Protein AF-A0A7J4S498-F1 (afdb_monomer_lite)

Secondary structure (DSSP, 8-state):
-------------------------HHHHHH-----EETTEE---EEEEEE-SS-TTSEEEEEEE--HHHHHHHHHHHHHHHHHHHTS-HHHHTT-

Structure (mmCIF, N/CA/C/O backbone):
data_AF-A0A7J4S498-F1
#
_entry.id   AF-A0A7J4S498-F1
#
loop_
_atom_site.group_PDB
_atom_site.id
_atom_site.type_symbol
_atom_site.label_atom_id
_atom_site.label_alt_id
_atom_site.label_comp_id
_atom_site.label_asym_id
_atom_site.label_entity_id
_atom_site.label_seq_id
_atom_site.pdbx_PDB_ins_code
_atom_site.Cartn_x
_atom_site.Cartn_y
_atom_site.Cartn_z
_atom_site.occupancy
_atom_site.B_iso_or_equiv
_atom_site.auth_seq_id
_atom_site.auth_comp_id
_atom_site.auth_asym_id
_atom_site.auth_atom_id
_atom_site.pdbx_PDB_model_num
ATOM 1 N N . ARG A 1 1 ? 0.702 -55.548 36.404 1.00 40.00 1 ARG A N 1
ATOM 2 C CA . ARG A 1 1 ? 1.702 -55.993 35.400 1.00 40.00 1 ARG A CA 1
ATOM 3 C C . ARG A 1 1 ? 1.043 -55.932 34.022 1.00 40.00 1 ARG A C 1
ATOM 5 O O . ARG A 1 1 ? -0.089 -56.379 33.920 1.00 40.00 1 ARG A O 1
ATOM 12 N N . LEU A 1 2 ? 1.736 -55.309 33.056 1.00 34.25 2 LEU A N 1
ATOM 13 C CA . LEU A 1 2 ? 1.478 -55.205 31.601 1.00 34.25 2 LEU A CA 1
ATOM 14 C C . LEU A 1 2 ? 0.964 -56.531 30.968 1.00 34.25 2 LEU A C 1
ATOM 16 O O . LEU A 1 2 ? 1.245 -57.586 31.524 1.00 34.25 2 LEU A O 1
ATOM 20 N N . VAL A 1 3 ? 0.259 -56.574 29.822 1.00 32.69 3 VAL A N 1
ATOM 21 C CA . VAL A 1 3 ? 0.755 -56.274 28.454 1.00 32.69 3 VAL A CA 1
ATOM 22 C C . VAL A 1 3 ? -0.418 -56.162 27.441 1.00 32.69 3 VAL A 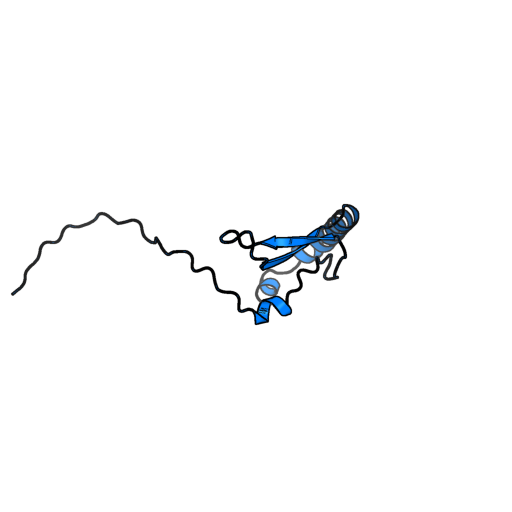C 1
ATOM 24 O O . VAL A 1 3 ? -1.218 -57.079 27.309 1.00 32.69 3 VAL A O 1
ATOM 27 N N . GLN A 1 4 ? -0.420 -55.038 26.712 1.00 38.25 4 GLN A N 1
ATOM 28 C CA . GLN A 1 4 ? -0.733 -54.766 25.291 1.00 38.25 4 GLN A CA 1
ATOM 29 C C . GLN A 1 4 ? -2.046 -55.173 24.591 1.00 38.25 4 GLN A C 1
ATOM 31 O O . GLN A 1 4 ? -2.346 -56.340 24.356 1.00 38.25 4 GLN A O 1
ATOM 36 N N . ARG A 1 5 ? -2.660 -54.147 23.981 1.00 33.69 5 ARG A N 1
ATOM 37 C CA . ARG A 1 5 ? -3.284 -54.233 22.654 1.00 33.69 5 ARG A CA 1
ATOM 38 C C . ARG A 1 5 ? -2.780 -53.069 21.789 1.00 33.69 5 ARG A C 1
ATOM 40 O O . ARG A 1 5 ? -3.054 -51.915 22.098 1.00 33.69 5 ARG A O 1
ATOM 47 N N . LEU A 1 6 ? -2.046 -53.382 20.724 1.00 43.78 6 LEU A N 1
ATOM 48 C CA . LEU A 1 6 ? -1.879 -52.506 19.559 1.00 43.78 6 LEU A CA 1
ATOM 49 C C . LEU A 1 6 ? -3.135 -52.629 18.685 1.00 43.78 6 LEU A C 1
ATOM 51 O O . LEU A 1 6 ? -3.619 -53.745 18.479 1.00 43.78 6 LEU A O 1
ATOM 55 N N . PRO A 1 7 ? -3.602 -51.525 18.092 1.00 40.75 7 PRO A N 1
ATOM 56 C CA . PRO A 1 7 ? -4.002 -51.585 16.698 1.00 40.75 7 PRO A CA 1
ATOM 57 C C . PRO A 1 7 ? -3.224 -50.558 15.879 1.00 40.75 7 PRO A C 1
ATOM 59 O O . PRO A 1 7 ? -3.123 -49.379 16.217 1.00 40.75 7 PRO A O 1
ATOM 62 N N . GLY A 1 8 ? -2.669 -51.049 14.777 1.00 35.81 8 GLY A N 1
ATOM 63 C CA . GLY A 1 8 ? -2.098 -50.217 13.742 1.00 35.81 8 GLY A CA 1
ATOM 64 C C . GLY A 1 8 ? -3.160 -49.347 13.071 1.00 35.81 8 GLY A C 1
ATOM 65 O O . GLY A 1 8 ? -4.230 -49.816 12.700 1.00 35.81 8 GLY A O 1
ATOM 66 N N . ARG A 1 9 ? -2.752 -48.094 12.865 1.00 47.22 9 ARG A N 1
ATOM 67 C CA . ARG A 1 9 ? -2.986 -47.266 11.678 1.00 47.22 9 ARG A CA 1
ATOM 68 C C . ARG A 1 9 ? -4.438 -46.906 11.343 1.00 47.22 9 ARG A C 1
ATOM 70 O O . ARG A 1 9 ? -5.045 -47.464 10.440 1.00 47.22 9 ARG A O 1
ATOM 77 N N . LEU A 1 10 ? -4.873 -45.801 11.938 1.00 38.38 10 LEU A N 1
ATOM 78 C CA . LEU A 1 10 ? -5.556 -44.717 11.231 1.00 38.38 10 LEU A CA 1
ATOM 79 C C . LEU A 1 10 ? -5.020 -43.404 11.808 1.00 38.38 10 LEU A C 1
ATOM 81 O O . LEU A 1 10 ? -5.039 -43.205 13.020 1.00 38.38 10 LEU A O 1
ATOM 85 N N . ALA A 1 11 ? -4.445 -42.564 10.950 1.00 46.75 11 ALA A N 1
ATOM 86 C CA . ALA A 1 11 ? -3.953 -41.248 11.333 1.00 46.75 11 ALA A CA 1
ATOM 87 C C . ALA A 1 11 ? -5.136 -40.361 11.757 1.00 46.75 11 ALA A C 1
ATOM 89 O O . ALA A 1 11 ? -6.087 -40.257 10.980 1.00 46.75 11 ALA A O 1
ATOM 90 N N . PRO A 1 12 ? -5.106 -39.695 12.923 1.00 38.78 12 PRO A N 1
ATOM 91 C CA . PRO A 1 12 ? -5.946 -38.534 13.137 1.00 38.78 12 PRO A CA 1
ATOM 92 C C . PRO A 1 12 ? -5.262 -37.307 12.528 1.00 38.78 12 PRO A C 1
ATOM 94 O O . PRO A 1 12 ? -4.062 -37.093 12.710 1.00 38.78 12 PRO A O 1
ATOM 97 N N . ALA A 1 13 ? -6.055 -36.552 11.769 1.00 43.59 13 ALA A N 1
ATOM 98 C CA . ALA A 1 13 ? -5.753 -35.244 11.211 1.00 43.59 13 ALA A CA 1
ATOM 99 C C . ALA A 1 13 ? -4.898 -34.413 12.179 1.00 43.59 13 ALA A C 1
ATOM 101 O O . ALA A 1 13 ? -5.315 -34.088 13.290 1.00 43.59 13 ALA A O 1
ATOM 102 N N . GLY A 1 14 ? -3.664 -34.141 11.763 1.00 35.31 14 GLY A N 1
ATOM 103 C CA . GLY A 1 14 ? -2.735 -33.334 12.527 1.00 35.31 14 GLY A CA 1
ATOM 104 C C . GLY A 1 14 ? -3.109 -31.861 12.440 1.00 35.31 14 GLY A C 1
ATOM 105 O O . GLY A 1 14 ? -3.227 -31.318 11.346 1.00 35.31 14 GLY A O 1
ATOM 106 N N . SER A 1 15 ? -3.163 -31.243 13.619 1.00 41.62 15 SER A N 1
ATOM 107 C CA . SER A 1 15 ? -2.984 -29.813 13.873 1.00 41.62 15 SER A CA 1
ATOM 108 C C . SER A 1 15 ? -4.218 -28.904 13.804 1.00 41.62 15 SER A C 1
ATOM 110 O O . SER A 1 15 ? -4.216 -27.906 13.092 1.00 41.62 15 SER A O 1
ATOM 112 N N . ASP A 1 16 ? -5.187 -29.144 14.694 1.00 43.25 16 ASP A N 1
ATOM 113 C CA . ASP A 1 16 ? -5.925 -28.052 15.360 1.00 43.25 16 ASP A CA 1
ATOM 114 C C . ASP A 1 16 ? -4.968 -27.302 16.313 1.00 43.25 16 ASP A C 1
ATOM 116 O O . ASP A 1 16 ? -5.064 -27.375 17.540 1.00 43.25 16 ASP A O 1
ATOM 120 N N . ALA A 1 17 ? -3.974 -26.612 15.757 1.00 38.53 17 ALA A N 1
ATOM 121 C CA . ALA A 1 17 ? -3.308 -25.558 16.503 1.00 38.53 17 ALA A CA 1
ATOM 122 C C . ALA A 1 17 ? -4.186 -24.313 16.332 1.00 38.53 17 ALA A C 1
ATOM 124 O O . ALA A 1 17 ? -4.327 -23.866 15.192 1.00 38.53 17 ALA A O 1
ATOM 125 N N . PRO A 1 18 ? -4.796 -23.740 17.391 1.00 44.38 18 PRO A N 1
ATOM 126 C CA . PRO A 1 18 ? -5.310 -22.387 17.271 1.00 44.38 18 PRO A CA 1
ATOM 127 C C . PRO A 1 18 ? -4.123 -21.526 16.852 1.00 44.38 18 PRO A C 1
ATOM 129 O O . PRO A 1 18 ? -3.116 -21.466 17.563 1.00 44.38 18 PRO A O 1
ATOM 132 N N . GLU A 1 19 ? -4.221 -20.957 15.655 1.00 45.62 19 GLU A N 1
ATOM 133 C CA . GLU A 1 19 ? -3.261 -20.018 15.101 1.00 45.62 19 GLU A CA 1
ATOM 134 C C . GLU A 1 19 ? -2.978 -18.978 16.183 1.00 45.62 19 GLU A C 1
ATOM 136 O O . GLU A 1 19 ? -3.852 -18.206 16.585 1.00 45.62 19 GLU A O 1
ATOM 141 N N . GLN A 1 20 ? -1.783 -19.053 16.770 1.00 46.62 20 GLN A N 1
ATOM 142 C CA . GLN A 1 20 ? -1.366 -18.114 17.792 1.00 46.62 20 GLN A CA 1
ATOM 143 C C . GLN A 1 20 ? -1.256 -16.760 17.102 1.00 46.62 20 GLN A C 1
ATOM 145 O O . GLN A 1 20 ? -0.251 -16.468 16.458 1.00 46.62 20 GLN A O 1
ATOM 150 N N . VAL A 1 21 ? -2.303 -15.940 17.219 1.00 52.47 21 VAL A N 1
ATOM 151 C CA . VAL A 1 21 ? -2.230 -14.518 16.900 1.00 52.47 21 VAL A CA 1
ATOM 152 C C . VAL A 1 21 ? -1.111 -13.971 17.769 1.00 52.47 21 VAL A C 1
ATOM 154 O O . VAL A 1 21 ? -1.258 -13.858 18.989 1.00 52.47 21 VAL A O 1
ATOM 157 N N . GLN A 1 22 ? 0.039 -13.708 17.151 1.00 51.03 22 GLN A N 1
ATOM 158 C CA . GLN A 1 22 ? 1.146 -13.061 17.829 1.00 51.03 22 GLN A CA 1
ATOM 159 C C . GLN A 1 22 ? 0.594 -11.749 18.381 1.00 51.03 22 GLN A C 1
ATOM 161 O O . GLN A 1 22 ? 0.132 -10.889 17.628 1.00 51.03 22 GLN A O 1
ATOM 166 N N . ARG A 1 23 ? 0.563 -11.622 19.713 1.00 52.81 23 ARG A N 1
ATOM 167 C CA . ARG A 1 23 ? 0.301 -10.332 20.344 1.00 52.81 23 ARG A CA 1
ATOM 168 C C . ARG A 1 23 ? 1.444 -9.428 19.917 1.00 52.81 23 ARG A C 1
ATOM 170 O O . ARG A 1 23 ? 2.559 -9.602 20.388 1.00 52.81 23 ARG A O 1
ATOM 177 N N . LEU A 1 24 ? 1.156 -8.508 19.006 1.00 57.75 24 LEU A N 1
ATOM 178 C CA . LEU A 1 24 ? 2.059 -7.408 18.718 1.00 57.75 24 LEU A CA 1
ATOM 179 C C . LEU A 1 24 ? 2.173 -6.577 19.997 1.00 57.75 24 LEU A C 1
ATOM 181 O O . LEU A 1 24 ? 1.151 -6.189 20.577 1.00 57.75 24 LEU A O 1
ATOM 185 N N . ASP A 1 25 ? 3.399 -6.354 20.463 1.00 51.78 25 ASP A N 1
ATOM 186 C CA . ASP A 1 25 ? 3.628 -5.526 21.635 1.00 51.78 25 ASP A CA 1
ATOM 187 C C . ASP A 1 25 ? 3.148 -4.094 21.342 1.00 51.78 25 ASP A C 1
ATOM 189 O O . ASP A 1 25 ? 3.400 -3.549 20.266 1.00 51.78 25 ASP A O 1
ATOM 193 N N . PRO A 1 26 ? 2.457 -3.428 22.282 1.00 51.25 26 PRO A N 1
ATOM 194 C CA . PRO A 1 26 ? 1.900 -2.094 22.053 1.00 51.25 26 PRO A CA 1
ATOM 195 C C . PRO A 1 26 ? 2.966 -1.021 21.767 1.00 51.25 26 PRO A C 1
ATOM 197 O O . PRO A 1 26 ? 2.638 0.042 21.243 1.00 51.25 26 PRO A O 1
ATOM 200 N N . VAL A 1 27 ? 4.237 -1.298 22.076 1.00 45.41 27 VAL A N 1
ATOM 201 C CA . VAL A 1 27 ? 5.377 -0.421 21.772 1.00 45.41 27 VAL A CA 1
ATOM 202 C C . VAL A 1 27 ? 5.734 -0.450 20.273 1.00 45.41 27 VAL A C 1
ATOM 204 O O . VAL A 1 27 ? 6.168 0.573 19.745 1.00 45.41 27 VAL A O 1
ATOM 207 N N . ASP A 1 28 ? 5.442 -1.541 19.553 1.00 48.12 28 ASP A N 1
ATOM 208 C CA . ASP A 1 28 ? 5.661 -1.648 18.097 1.00 48.12 28 ASP A CA 1
ATOM 209 C C . ASP A 1 28 ? 4.645 -0.842 17.271 1.00 48.12 28 ASP A C 1
ATOM 211 O O . ASP A 1 28 ? 4.939 -0.396 16.159 1.00 48.12 28 ASP A O 1
ATOM 215 N N . LEU A 1 29 ? 3.448 -0.596 17.812 1.00 46.56 29 LEU A N 1
ATOM 216 C CA . LEU A 1 29 ? 2.395 0.150 17.112 1.00 46.56 29 LEU A CA 1
ATOM 217 C C . LEU A 1 29 ? 2.694 1.653 17.017 1.00 46.56 29 LEU A C 1
ATOM 219 O O . LEU A 1 29 ? 2.267 2.305 16.069 1.00 46.56 29 LEU A O 1
ATOM 223 N N . ALA A 1 30 ? 3.459 2.210 17.961 1.00 42.66 30 ALA A N 1
ATOM 224 C CA . ALA A 1 30 ? 3.830 3.627 17.951 1.00 42.66 30 ALA A CA 1
ATOM 225 C C . ALA A 1 30 ? 4.917 3.961 16.906 1.00 42.66 30 ALA A C 1
ATOM 227 O O . ALA A 1 30 ? 4.977 5.092 16.422 1.00 42.66 30 ALA A O 1
ATOM 228 N N . LEU A 1 31 ? 5.750 2.979 16.538 1.00 47.66 31 LEU A N 1
ATOM 229 C CA . LEU A 1 31 ? 6.786 3.090 15.499 1.00 47.66 31 LEU A CA 1
ATOM 230 C C . LEU A 1 31 ? 6.245 2.856 14.082 1.00 47.66 31 LEU A C 1
ATOM 232 O O . LEU A 1 31 ? 6.843 3.315 13.111 1.00 47.66 31 LEU A O 1
ATOM 236 N N . ARG A 1 32 ? 5.090 2.200 13.953 1.00 48.00 32 ARG A N 1
ATOM 237 C CA . ARG A 1 32 ? 4.375 2.015 12.690 1.00 48.00 32 ARG A CA 1
ATOM 238 C C . ARG A 1 32 ? 3.144 2.903 12.657 1.00 48.00 32 ARG A C 1
ATOM 240 O O . ARG A 1 32 ? 2.023 2.422 12.786 1.00 48.00 32 ARG A O 1
ATOM 247 N N . ARG A 1 33 ? 3.326 4.202 12.408 1.00 52.31 33 ARG A N 1
ATOM 248 C CA . ARG A 1 33 ? 2.216 4.920 11.772 1.00 52.31 33 ARG A CA 1
ATOM 249 C C . ARG A 1 33 ? 2.017 4.268 10.405 1.00 52.31 33 ARG A C 1
ATOM 251 O O . ARG A 1 33 ? 2.982 4.249 9.639 1.00 52.31 33 ARG A O 1
ATOM 258 N N . PRO A 1 34 ? 0.825 3.761 10.064 1.00 52.94 34 PRO A N 1
ATOM 259 C CA . PRO A 1 34 ? 0.496 3.452 8.685 1.00 52.94 34 PRO A CA 1
ATOM 260 C C . PRO A 1 34 ? 0.260 4.792 7.986 1.00 52.94 34 PRO A C 1
ATOM 262 O O . PRO A 1 34 ? -0.854 5.140 7.616 1.00 52.94 34 PRO A O 1
ATOM 265 N N . ALA A 1 35 ? 1.313 5.603 7.887 1.00 58.50 35 ALA A N 1
ATOM 266 C CA . ALA A 1 35 ? 1.349 6.568 6.819 1.00 58.50 35 ALA A CA 1
ATOM 267 C C . ALA A 1 35 ? 1.394 5.708 5.566 1.00 58.50 35 ALA A C 1
ATOM 269 O O . ALA A 1 35 ? 2.299 4.884 5.412 1.00 58.50 35 ALA A O 1
ATOM 270 N N . GLU A 1 36 ? 0.371 5.828 4.735 1.00 66.38 36 GLU A N 1
ATOM 271 C CA . GLU A 1 36 ? 0.445 5.289 3.394 1.00 66.38 36 GLU A CA 1
ATOM 272 C C . GLU A 1 36 ? 1.729 5.830 2.751 1.00 66.38 36 GLU A C 1
ATOM 274 O O . GLU A 1 36 ? 2.108 6.981 2.987 1.00 66.38 36 GLU A O 1
ATOM 279 N N . GLN A 1 37 ? 2.475 4.981 2.048 1.00 78.81 37 GLN A N 1
ATOM 280 C CA . GLN A 1 37 ? 3.775 5.352 1.494 1.00 78.81 37 GLN A CA 1
ATOM 281 C C . GLN A 1 37 ? 3.810 5.081 0.003 1.00 78.81 37 GLN A C 1
ATOM 283 O O . GLN A 1 37 ? 3.583 3.956 -0.440 1.00 78.81 37 GLN A O 1
ATOM 288 N N . VAL A 1 38 ? 4.188 6.099 -0.761 1.00 80.50 38 VAL A N 1
ATOM 289 C CA . VAL A 1 38 ? 4.365 6.004 -2.208 1.00 80.50 38 VAL A CA 1
ATOM 290 C C . VAL A 1 38 ? 5.830 6.263 -2.530 1.00 80.50 38 VAL A C 1
ATOM 292 O O . VAL A 1 38 ? 6.357 7.356 -2.345 1.00 80.50 38 VAL A O 1
ATOM 295 N N . GLY A 1 39 ? 6.539 5.223 -2.977 1.00 77.19 39 GLY A N 1
ATOM 296 C CA . GLY A 1 39 ? 7.986 5.290 -3.220 1.00 77.19 39 GLY A CA 1
ATOM 297 C C . GLY A 1 39 ? 8.820 5.606 -1.970 1.00 77.19 39 GLY A C 1
ATOM 298 O O . GLY A 1 39 ? 9.860 6.241 -2.096 1.00 77.19 39 GLY A O 1
ATOM 299 N N . GLY A 1 40 ? 8.356 5.196 -0.784 1.00 81.81 40 GLY A N 1
ATOM 300 C CA . GLY A 1 40 ? 9.040 5.416 0.499 1.00 81.81 40 GLY A CA 1
ATOM 301 C C . GLY A 1 40 ? 8.699 6.732 1.204 1.00 81.81 40 GLY A C 1
ATOM 302 O O . GLY A 1 40 ? 9.152 6.947 2.323 1.00 81.81 40 GLY A O 1
ATOM 303 N N . GLU A 1 41 ? 7.876 7.584 0.591 1.00 79.81 41 GLU A N 1
ATOM 304 C CA . GLU A 1 41 ? 7.462 8.861 1.174 1.00 79.81 41 GLU A CA 1
ATOM 305 C C . GLU A 1 41 ? 6.042 8.776 1.747 1.00 79.81 41 GLU A C 1
ATOM 307 O O . GLU A 1 41 ? 5.165 8.231 1.069 1.00 79.81 41 GLU A O 1
ATOM 312 N N . PRO A 1 42 ? 5.782 9.321 2.953 1.00 78.69 42 PRO A N 1
ATOM 313 C CA . PRO A 1 42 ? 4.434 9.447 3.498 1.00 78.69 42 PRO A CA 1
ATOM 314 C C . PRO A 1 42 ? 3.521 10.221 2.543 1.00 78.69 42 PRO A C 1
ATOM 316 O O . PRO A 1 42 ? 3.849 11.335 2.135 1.00 78.69 42 PRO A O 1
ATOM 319 N N . CYS A 1 43 ? 2.350 9.673 2.245 1.00 75.50 43 CYS A N 1
ATOM 320 C CA . CYS A 1 43 ? 1.290 10.369 1.526 1.00 75.50 43 CYS A CA 1
ATOM 321 C C . CYS A 1 43 ? 0.115 10.676 2.463 1.00 75.50 43 CYS A C 1
ATOM 323 O O . CYS A 1 43 ? -0.133 9.990 3.459 1.00 75.50 43 CYS A O 1
ATOM 325 N N . GLY A 1 44 ? -0.532 11.811 2.198 1.00 72.06 44 GLY A N 1
ATOM 326 C CA . GLY A 1 44 ? -1.708 12.256 2.938 1.00 72.06 44 GLY A CA 1
ATOM 327 C C . GLY A 1 44 ? -2.977 11.579 2.430 1.00 72.06 44 GLY A C 1
ATOM 328 O O . GLY A 1 44 ? -2.991 10.994 1.355 1.00 72.06 44 GLY A O 1
ATOM 329 N N . GLY A 1 45 ? -4.056 11.700 3.197 1.00 78.62 45 GLY A N 1
ATOM 330 C CA . GLY A 1 45 ? -5.368 11.184 2.823 1.00 78.62 45 GLY A CA 1
ATOM 331 C C . GLY A 1 45 ? -6.348 11.288 3.984 1.00 78.62 45 GLY A C 1
ATOM 332 O O . GLY A 1 45 ? -6.071 11.950 4.992 1.00 78.62 45 GLY A O 1
ATOM 333 N N . ILE A 1 46 ? -7.505 10.644 3.847 1.00 83.12 46 ILE A N 1
ATOM 334 C CA . ILE A 1 46 ? -8.552 10.680 4.875 1.00 83.12 46 ILE A CA 1
ATOM 335 C C . ILE A 1 46 ? -8.342 9.503 5.837 1.00 83.12 46 ILE A C 1
ATOM 337 O O . ILE A 1 46 ? -8.417 8.355 5.404 1.00 83.12 46 ILE A O 1
ATOM 341 N N . PRO A 1 47 ? -8.090 9.738 7.138 1.00 85.69 47 PRO A N 1
ATOM 342 C CA . PRO A 1 47 ? -7.926 8.648 8.088 1.00 85.69 47 PRO A CA 1
ATOM 343 C C . PRO A 1 47 ? -9.265 7.951 8.364 1.00 85.69 47 PRO A C 1
ATOM 345 O O . PRO A 1 47 ? -10.270 8.585 8.696 1.00 85.69 47 PRO A O 1
ATOM 348 N N . ARG A 1 48 ? -9.256 6.621 8.304 1.00 88.88 48 ARG A N 1
ATOM 349 C CA . ARG A 1 48 ? -10.363 5.722 8.620 1.00 88.88 48 ARG A CA 1
ATOM 350 C C . ARG A 1 48 ? -9.987 4.845 9.808 1.00 88.88 48 ARG A C 1
ATOM 352 O O . ARG A 1 48 ? -8.950 4.188 9.816 1.00 88.88 48 ARG A O 1
ATOM 359 N N . ALA A 1 49 ? -10.834 4.823 10.833 1.00 90.12 49 ALA A N 1
ATOM 360 C CA . ALA A 1 49 ? -10.586 4.016 12.023 1.00 90.12 49 ALA A CA 1
ATOM 361 C C . ALA A 1 49 ? -10.732 2.510 11.735 1.00 90.12 49 ALA A C 1
ATOM 363 O O . ALA A 1 49 ? -11.693 2.083 11.095 1.00 90.12 49 ALA A O 1
ATOM 364 N N . SER A 1 50 ? -9.814 1.715 12.287 1.00 90.56 50 SER A N 1
ATOM 365 C CA . SER A 1 50 ? -9.870 0.249 12.285 1.00 90.56 50 SER A CA 1
ATOM 366 C C . SER A 1 50 ? -10.294 -0.256 13.663 1.00 90.56 50 SER A C 1
ATOM 368 O O . SER A 1 50 ? -9.790 0.222 14.685 1.00 90.56 50 SER A O 1
ATOM 370 N N . PHE A 1 51 ? -11.203 -1.231 13.696 1.00 91.00 51 PHE A N 1
ATOM 371 C CA . PHE A 1 51 ? -11.794 -1.776 14.923 1.00 91.00 51 PHE A CA 1
ATOM 372 C C . PHE A 1 51 ? -11.491 -3.266 15.083 1.00 91.00 51 PHE A C 1
ATOM 374 O O . PHE A 1 51 ? -11.325 -3.983 14.096 1.00 91.00 51 PHE A O 1
ATOM 381 N N . ASP A 1 52 ? -11.426 -3.718 16.334 1.00 87.94 52 ASP A N 1
ATOM 382 C CA . ASP A 1 52 ? -11.258 -5.125 16.688 1.00 87.94 52 ASP A CA 1
ATOM 383 C C . ASP A 1 52 ? -12.472 -5.931 16.173 1.00 87.94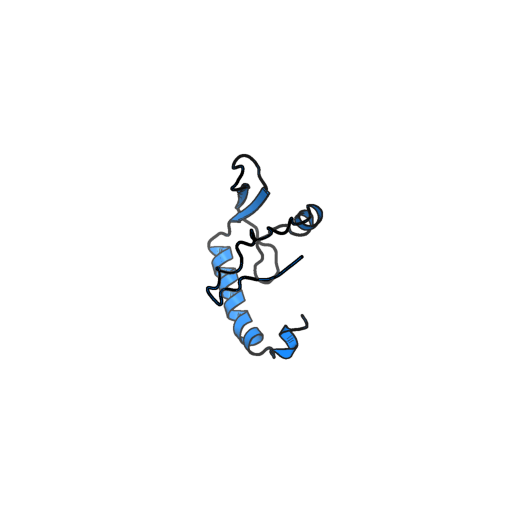 52 ASP A C 1
ATOM 385 O O . ASP A 1 52 ? -13.617 -5.584 16.480 1.00 87.94 52 ASP A O 1
ATOM 389 N N . PRO A 1 53 ? -12.287 -7.002 15.381 1.00 93.00 53 PRO A N 1
ATOM 390 C CA . PRO A 1 53 ? -13.411 -7.814 14.923 1.00 93.00 53 PRO A CA 1
ATOM 391 C C . PRO A 1 53 ? -14.123 -8.553 16.070 1.00 93.00 53 PRO A C 1
ATOM 393 O O . PRO A 1 53 ? -15.310 -8.861 15.933 1.00 93.00 53 PRO A O 1
ATOM 396 N N . ALA A 1 54 ? -13.432 -8.820 17.187 1.00 93.25 54 ALA A N 1
ATOM 397 C CA . ALA A 1 54 ? -14.012 -9.433 18.381 1.00 93.25 54 ALA A CA 1
ATOM 398 C C . ALA A 1 54 ? -14.779 -8.418 19.250 1.00 93.25 54 ALA A C 1
ATOM 400 O O . ALA A 1 54 ? -15.711 -8.801 19.957 1.00 93.25 54 ALA A O 1
ATOM 401 N N . ASP A 1 55 ? -14.432 -7.131 19.158 1.00 90.81 55 ASP A N 1
ATOM 402 C CA . ASP A 1 55 ? -15.125 -6.023 19.817 1.00 90.81 55 ASP A CA 1
ATOM 403 C C . ASP A 1 55 ? -15.156 -4.788 18.905 1.00 90.81 55 ASP A C 1
ATOM 405 O O . ASP A 1 55 ? -14.251 -3.954 18.900 1.00 90.81 55 ASP A O 1
ATOM 409 N N . ARG A 1 56 ? -16.259 -4.628 18.165 1.00 91.25 56 ARG A N 1
ATOM 410 C CA . ARG A 1 56 ? -16.428 -3.530 17.197 1.00 91.25 56 ARG A CA 1
ATOM 411 C C . ARG A 1 56 ? -16.455 -2.135 17.826 1.00 91.25 56 ARG A C 1
ATOM 413 O O . ARG A 1 56 ? -16.461 -1.150 17.095 1.00 91.25 56 ARG A O 1
ATOM 420 N N . THR A 1 57 ? -16.501 -2.031 19.153 1.00 93.69 57 THR A N 1
ATOM 421 C CA . THR A 1 57 ? -16.403 -0.748 19.860 1.00 93.69 57 THR A CA 1
ATOM 422 C C . THR A 1 57 ? -14.956 -0.369 20.168 1.00 93.69 57 THR A C 1
ATOM 424 O O . THR A 1 57 ? -14.640 0.807 20.359 1.00 93.69 57 THR A O 1
ATOM 427 N N . ARG A 1 58 ? -14.047 -1.348 20.153 1.00 89.19 58 ARG A N 1
ATOM 428 C CA . ARG A 1 58 ? -12.632 -1.162 20.442 1.00 89.19 58 ARG A CA 1
ATOM 429 C C . ARG A 1 58 ? -11.866 -0.776 19.178 1.00 89.19 58 ARG A C 1
ATOM 431 O O . ARG A 1 58 ? -11.635 -1.594 18.289 1.00 89.19 58 ARG A O 1
ATOM 438 N N . ARG A 1 59 ? -11.417 0.479 19.115 1.00 89.94 59 ARG A N 1
ATOM 439 C CA . ARG A 1 59 ? -10.504 0.963 18.067 1.00 89.94 59 ARG A CA 1
ATOM 440 C C . ARG A 1 59 ? -9.105 0.369 18.269 1.00 89.94 59 ARG A C 1
ATOM 442 O O . ARG A 1 59 ? 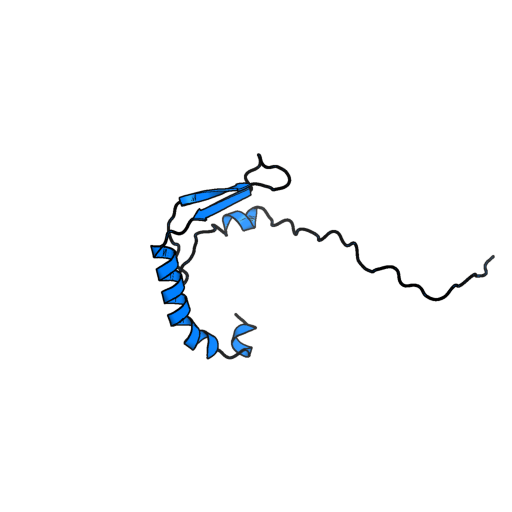-8.547 0.474 19.359 1.00 89.94 59 ARG A O 1
ATOM 449 N N . ILE A 1 60 ? -8.540 -0.214 17.213 1.00 90.31 60 ILE A N 1
ATOM 450 C CA . ILE A 1 60 ? -7.199 -0.832 17.203 1.00 90.31 60 ILE A CA 1
ATOM 451 C C . ILE A 1 60 ? -6.188 -0.061 16.350 1.00 90.31 60 ILE A C 1
ATOM 453 O O . ILE A 1 60 ? -4.992 -0.311 16.449 1.00 90.31 60 ILE A O 1
ATOM 457 N N . GLY A 1 61 ? -6.651 0.886 15.529 1.00 86.50 61 GLY A N 1
ATOM 458 C CA . GLY A 1 61 ? -5.769 1.711 14.714 1.00 86.50 61 GLY A CA 1
ATOM 459 C C . GLY A 1 61 ? -6.513 2.655 13.779 1.00 86.50 61 GLY A C 1
ATOM 460 O O . GLY A 1 61 ? -7.704 2.943 13.953 1.00 86.50 61 GLY A O 1
ATOM 461 N N . GLU A 1 62 ? -5.784 3.139 12.785 1.00 86.44 62 GLU A N 1
ATOM 462 C CA . GLU A 1 62 ? -6.290 3.897 11.647 1.00 86.44 62 GLU A CA 1
ATOM 463 C C . GLU A 1 62 ? -5.552 3.472 10.384 1.00 86.44 62 GLU A C 1
ATOM 465 O O . GLU A 1 62 ? -4.403 3.049 10.457 1.00 86.44 62 GLU A O 1
ATOM 470 N N . VAL A 1 63 ? -6.226 3.563 9.250 1.00 86.12 63 VAL A N 1
ATOM 471 C CA . VAL A 1 63 ? -5.635 3.487 7.914 1.00 86.12 63 VAL A CA 1
ATOM 472 C C . VAL A 1 63 ? -5.918 4.804 7.212 1.00 86.12 63 VAL A C 1
ATOM 47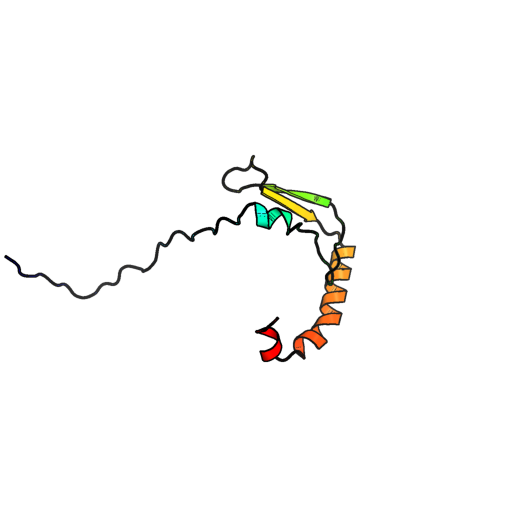4 O O . VAL A 1 63 ? -6.894 5.473 7.545 1.00 86.12 63 VAL A O 1
ATOM 477 N N . VAL A 1 64 ? -5.068 5.206 6.280 1.00 84.94 64 VAL A N 1
ATOM 478 C CA . VAL A 1 64 ? -5.331 6.367 5.429 1.00 84.94 64 VAL A CA 1
ATOM 479 C C . VAL A 1 64 ? -5.967 5.859 4.141 1.00 84.94 64 VAL A C 1
ATOM 481 O O . VAL A 1 64 ? -5.552 4.831 3.618 1.00 84.94 64 VAL A O 1
ATOM 484 N N . ASP A 1 65 ? -7.018 6.532 3.688 1.00 85.31 65 ASP A N 1
ATOM 485 C CA . ASP A 1 65 ? -7.595 6.296 2.372 1.00 85.31 65 ASP A CA 1
ATOM 486 C C . ASP A 1 65 ? -6.850 7.157 1.344 1.00 85.31 65 ASP A C 1
ATOM 488 O O . ASP A 1 65 ? -6.963 8.390 1.383 1.00 85.31 65 ASP A O 1
ATOM 492 N N . ALA A 1 66 ? -6.114 6.512 0.435 1.00 83.50 66 ALA A N 1
ATOM 493 C CA . ALA A 1 66 ? -5.575 7.140 -0.766 1.00 83.50 66 ALA A CA 1
ATOM 494 C C . ALA A 1 66 ? -6.688 7.629 -1.701 1.00 83.50 66 ALA A C 1
ATOM 496 O O . ALA A 1 66 ? -7.716 6.968 -1.880 1.00 83.50 66 ALA A O 1
ATOM 497 N N . ASP A 1 67 ? -6.450 8.781 -2.328 1.00 85.44 67 ASP A N 1
ATOM 498 C CA . ASP A 1 67 ? -7.244 9.244 -3.462 1.00 85.44 67 ASP A CA 1
ATOM 499 C C . ASP A 1 67 ? -6.697 8.699 -4.794 1.00 85.44 67 ASP A C 1
ATOM 501 O O . ASP A 1 67 ? -5.642 8.058 -4.852 1.00 85.44 67 ASP A O 1
ATOM 505 N N . ASP A 1 68 ? -7.427 8.958 -5.879 1.00 89.31 68 ASP A N 1
ATOM 506 C CA . ASP A 1 68 ? -7.055 8.482 -7.214 1.00 89.31 68 ASP A CA 1
ATOM 507 C C . ASP A 1 68 ? -5.681 9.013 -7.665 1.00 89.31 68 ASP A C 1
ATOM 509 O O . ASP A 1 68 ? -4.942 8.299 -8.340 1.00 89.31 68 ASP A O 1
ATOM 513 N N . ASN A 1 69 ? -5.284 10.222 -7.244 1.00 87.50 69 ASN A N 1
ATOM 514 C CA . ASN A 1 69 ? -3.977 10.781 -7.606 1.00 87.50 69 ASN A CA 1
ATOM 515 C C . ASN A 1 69 ? -2.843 10.011 -6.918 1.00 87.50 69 ASN A C 1
ATOM 517 O O . ASN A 1 69 ? -1.831 9.701 -7.548 1.00 87.50 69 ASN A O 1
ATOM 521 N N . VAL A 1 70 ? -3.016 9.679 -5.633 1.00 87.81 70 VAL A N 1
ATOM 522 C CA . VAL A 1 70 ? -2.061 8.861 -4.872 1.00 87.81 70 VAL A CA 1
ATOM 523 C C . VAL A 1 70 ? -1.944 7.469 -5.494 1.00 87.81 70 VAL A C 1
ATOM 525 O O . VAL A 1 70 ? -0.834 6.948 -5.626 1.00 87.81 70 VAL A O 1
ATOM 528 N N . LEU A 1 71 ? -3.060 6.887 -5.941 1.00 89.25 71 LEU A N 1
ATOM 529 C CA . LEU A 1 71 ? -3.064 5.600 -6.633 1.00 89.25 71 LEU A CA 1
ATOM 530 C C . LEU A 1 71 ? -2.297 5.656 -7.963 1.00 89.25 71 LEU A C 1
ATOM 532 O O . LEU A 1 71 ? -1.452 4.796 -8.225 1.00 89.25 71 LEU A O 1
ATOM 536 N N . GLU A 1 72 ? -2.560 6.660 -8.798 1.00 92.69 72 GLU A N 1
ATOM 537 C CA . GLU A 1 72 ? -1.858 6.848 -10.071 1.00 92.69 72 GLU A CA 1
ATOM 538 C C . GLU A 1 72 ? -0.353 7.049 -9.867 1.00 92.69 72 GLU A C 1
ATOM 540 O O . GLU A 1 72 ? 0.467 6.441 -10.565 1.00 92.69 72 GLU A O 1
ATOM 545 N N . GLU A 1 73 ? 0.029 7.852 -8.873 1.00 90.06 73 GLU A N 1
ATOM 546 C CA . GLU A 1 73 ? 1.425 8.064 -8.518 1.00 90.06 73 GLU A CA 1
ATOM 547 C C . GLU A 1 73 ? 2.090 6.765 -8.044 1.00 90.06 73 GLU A C 1
ATOM 549 O O . GLU A 1 73 ? 3.195 6.438 -8.490 1.00 90.06 73 GLU A O 1
ATOM 554 N N . ALA A 1 74 ? 1.414 5.996 -7.187 1.00 90.19 74 ALA A N 1
ATOM 555 C CA . ALA A 1 74 ? 1.901 4.711 -6.699 1.00 90.19 74 ALA A CA 1
ATOM 556 C C . ALA A 1 74 ? 2.170 3.738 -7.850 1.00 90.19 74 ALA A C 1
ATOM 558 O O . ALA A 1 74 ? 3.254 3.152 -7.928 1.00 90.19 74 ALA A O 1
ATOM 559 N N . LEU A 1 75 ? 1.217 3.614 -8.778 1.00 94.38 75 LEU A N 1
ATOM 560 C CA . LEU A 1 75 ? 1.345 2.754 -9.952 1.00 94.38 75 LEU A CA 1
ATOM 561 C C . LEU A 1 75 ? 2.474 3.218 -10.873 1.00 94.38 75 LEU A C 1
ATOM 563 O O . LEU A 1 75 ? 3.268 2.396 -11.329 1.00 94.38 75 LEU A O 1
ATOM 567 N N . SER A 1 76 ? 2.591 4.526 -11.103 1.00 93.38 76 SER A N 1
ATOM 568 C CA . SER A 1 76 ? 3.657 5.108 -11.921 1.00 93.38 76 SER A CA 1
ATOM 569 C C . SER A 1 76 ? 5.044 4.829 -11.331 1.00 93.38 76 SER A C 1
ATOM 571 O O . SER A 1 76 ? 5.935 4.327 -12.024 1.00 93.38 76 SER A O 1
ATOM 573 N N . ARG A 1 77 ? 5.226 5.061 -10.023 1.00 92.31 77 ARG A N 1
ATOM 574 C CA . ARG A 1 77 ? 6.494 4.786 -9.331 1.00 92.31 77 ARG A CA 1
ATOM 575 C C . ARG A 1 77 ? 6.820 3.292 -9.309 1.00 92.31 77 ARG A C 1
ATOM 577 O O . ARG A 1 77 ? 7.974 2.926 -9.528 1.00 92.31 77 ARG A O 1
ATOM 584 N N . ALA A 1 78 ? 5.825 2.434 -9.086 1.00 92.56 78 ALA A N 1
ATOM 585 C CA . ALA A 1 78 ? 6.007 0.985 -9.116 1.00 92.56 78 ALA A CA 1
ATOM 586 C C . ALA A 1 78 ? 6.441 0.502 -10.507 1.00 92.56 78 ALA A C 1
ATOM 588 O O . ALA A 1 78 ? 7.435 -0.215 -10.625 1.00 92.56 78 ALA A O 1
ATOM 589 N N . ALA A 1 79 ? 5.760 0.955 -11.564 1.00 95.56 79 ALA A N 1
ATOM 590 C CA . ALA A 1 79 ? 6.108 0.622 -12.942 1.00 95.56 79 ALA A CA 1
ATOM 591 C C . ALA A 1 79 ? 7.522 1.101 -13.313 1.00 95.56 79 ALA A C 1
ATOM 593 O O . ALA A 1 79 ? 8.271 0.369 -13.958 1.00 95.56 79 ALA A O 1
ATOM 594 N N . ALA A 1 80 ? 7.918 2.297 -12.867 1.00 94.00 80 ALA A N 1
ATOM 595 C CA . ALA A 1 80 ? 9.263 2.824 -13.089 1.00 94.00 80 ALA A CA 1
ATOM 596 C C . ALA A 1 80 ? 10.351 2.060 -12.305 1.00 94.00 80 ALA A C 1
ATOM 598 O O . ALA A 1 80 ? 11.477 1.923 -12.785 1.00 94.00 80 ALA A O 1
ATOM 599 N N . GLY A 1 81 ? 10.032 1.566 -11.105 1.00 92.25 81 GLY A N 1
ATOM 600 C CA . GLY A 1 81 ? 10.957 0.814 -10.253 1.00 92.25 81 GLY A CA 1
ATOM 601 C C . GLY A 1 81 ? 11.132 -0.654 -10.651 1.00 92.25 81 GLY A C 1
ATOM 602 O O . GLY A 1 81 ? 12.214 -1.210 -10.438 1.00 92.25 81 GLY A O 1
ATOM 603 N N . ALA A 1 82 ? 10.109 -1.266 -11.256 1.00 93.25 82 ALA A N 1
ATOM 604 C CA . ALA A 1 82 ? 10.073 -2.697 -11.562 1.00 93.25 82 ALA A CA 1
ATOM 605 C C . ALA A 1 82 ? 11.297 -3.203 -12.353 1.00 93.25 82 ALA A C 1
ATOM 607 O O . ALA A 1 82 ? 11.926 -4.147 -11.885 1.00 93.25 82 ALA A O 1
ATOM 608 N N . PRO A 1 83 ? 11.766 -2.552 -13.441 1.00 95.50 83 PRO A N 1
ATOM 609 C CA . PRO A 1 83 ? 12.914 -3.063 -14.196 1.00 95.50 83 PRO A CA 1
ATOM 610 C C . PRO A 1 83 ? 14.201 -3.168 -13.369 1.00 95.50 83 PRO A C 1
ATOM 612 O O . PRO A 1 83 ? 14.990 -4.096 -13.538 1.00 95.50 83 PRO A O 1
ATOM 615 N N . ARG A 1 84 ? 14.432 -2.208 -12.464 1.00 91.75 84 ARG A N 1
ATOM 616 C CA . ARG A 1 84 ? 15.605 -2.224 -11.580 1.00 91.75 84 ARG A CA 1
ATOM 617 C C . ARG A 1 84 ? 15.463 -3.288 -10.495 1.00 91.75 84 ARG A C 1
ATOM 619 O O . ARG A 1 84 ? 16.457 -3.910 -10.128 1.00 91.75 84 ARG A O 1
ATOM 626 N N . TRP A 1 85 ? 14.253 -3.468 -9.975 1.00 89.38 85 TRP A N 1
ATOM 627 C CA . TRP A 1 85 ? 13.955 -4.517 -9.009 1.00 89.38 85 TRP A CA 1
ATOM 628 C C . TRP A 1 85 ? 14.173 -5.905 -9.620 1.00 89.38 85 TRP A C 1
AT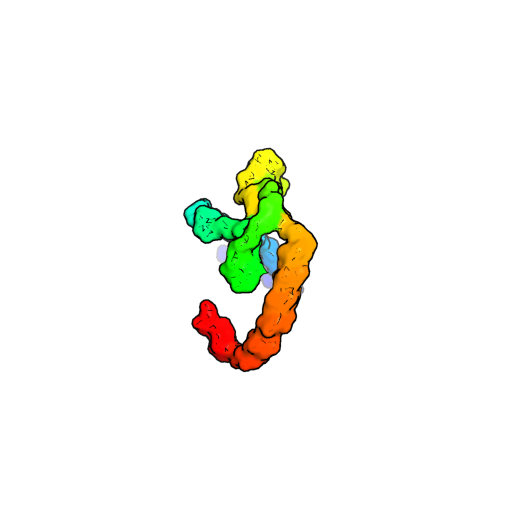OM 630 O O . TRP A 1 85 ? 14.919 -6.697 -9.056 1.00 89.38 85 TRP A O 1
ATOM 640 N N . ASP A 1 86 ? 13.651 -6.146 -10.822 1.00 92.00 86 ASP A N 1
ATOM 641 C CA . ASP A 1 86 ? 13.781 -7.419 -11.541 1.00 92.00 86 ASP A CA 1
ATOM 642 C C . ASP A 1 86 ? 15.237 -7.757 -11.893 1.00 92.00 86 ASP A C 1
ATOM 644 O O . ASP A 1 86 ? 15.626 -8.923 -11.933 1.00 92.00 86 ASP A O 1
ATOM 648 N N . ALA A 1 87 ? 16.065 -6.735 -12.126 1.00 91.25 87 ALA A N 1
ATOM 649 C CA . ALA A 1 87 ? 17.497 -6.898 -12.360 1.00 91.25 87 ALA A CA 1
ATOM 650 C C . ALA A 1 87 ? 18.311 -7.144 -11.073 1.00 91.25 87 ALA A C 1
ATOM 652 O O . ALA A 1 87 ? 19.513 -7.400 -11.161 1.00 91.25 87 ALA A O 1
ATOM 653 N N . THR A 1 88 ? 17.701 -7.039 -9.886 1.00 87.94 88 THR A N 1
ATOM 654 C CA . THR A 1 88 ? 18.389 -7.260 -8.608 1.00 87.94 88 THR A CA 1
ATOM 655 C C . THR A 1 88 ? 18.608 -8.765 -8.393 1.00 87.94 88 THR A C 1
ATOM 657 O O . THR A 1 88 ? 17.638 -9.525 -8.387 1.00 87.94 88 THR A O 1
ATOM 660 N N . PRO A 1 89 ? 19.858 -9.234 -8.211 1.00 88.50 89 PRO A N 1
ATOM 661 C CA . PRO A 1 89 ? 20.135 -10.639 -7.930 1.00 88.50 89 PRO A CA 1
ATOM 662 C C . PRO A 1 89 ? 19.410 -11.134 -6.675 1.00 88.50 89 PRO A C 1
ATOM 664 O O . PRO A 1 89 ? 19.382 -10.450 -5.656 1.00 88.50 89 PRO A O 1
ATOM 667 N N . ALA A 1 90 ? 18.897 -12.366 -6.705 1.00 81.38 90 ALA A N 1
ATOM 668 C CA . ALA A 1 90 ? 18.201 -12.952 -5.555 1.00 81.38 90 ALA A CA 1
ATOM 669 C C . ALA A 1 90 ? 19.080 -13.026 -4.290 1.00 81.38 90 ALA A C 1
ATOM 671 O O . ALA A 1 90 ? 18.589 -12.806 -3.188 1.00 81.38 90 ALA A O 1
ATOM 672 N N . ALA A 1 91 ? 20.391 -13.245 -4.451 1.00 83.50 91 ALA A N 1
ATOM 673 C CA . ALA A 1 91 ? 21.349 -13.237 -3.342 1.00 83.50 91 ALA A CA 1
ATOM 674 C C . ALA A 1 91 ? 21.425 -11.879 -2.611 1.00 83.50 91 ALA A C 1
ATOM 676 O O . ALA A 1 91 ? 21.763 -11.837 -1.429 1.00 83.50 91 ALA A O 1
ATOM 677 N N . ASP A 1 92 ? 21.072 -10.780 -3.287 1.00 73.38 92 ASP A N 1
ATOM 678 C CA . ASP A 1 92 ? 21.023 -9.437 -2.701 1.00 73.38 92 ASP A CA 1
ATOM 679 C C . ASP A 1 92 ? 19.663 -9.132 -2.044 1.00 73.38 92 ASP A C 1
ATOM 681 O O . ASP A 1 92 ? 19.535 -8.142 -1.321 1.00 73.38 92 ASP A O 1
ATOM 685 N N . LEU A 1 93 ? 18.647 -9.974 -2.277 1.00 67.19 93 LEU A N 1
ATOM 686 C CA . LEU A 1 93 ? 17.327 -9.873 -1.644 1.00 67.19 93 LEU A CA 1
ATOM 687 C C . LEU A 1 93 ? 17.288 -10.563 -0.273 1.00 67.19 93 LEU A C 1
ATOM 689 O O . LEU A 1 93 ? 16.555 -10.115 0.599 1.00 67.19 93 LEU A O 1
ATOM 693 N N . GLU A 1 94 ? 18.083 -11.616 -0.056 1.00 59.50 94 GLU A N 1
ATOM 694 C CA . GLU A 1 94 ? 18.099 -12.380 1.207 1.00 59.50 94 GLU A CA 1
ATOM 695 C C . GLU A 1 94 ? 18.796 -11.645 2.372 1.00 59.50 94 GLU A C 1
ATOM 697 O O . GLU A 1 94 ? 18.616 -12.022 3.527 1.00 59.50 94 GLU A O 1
ATOM 702 N N . ASN A 1 95 ? 19.574 -10.594 2.083 1.00 51.03 95 ASN A N 1
ATOM 703 C CA . ASN A 1 95 ? 20.386 -9.846 3.059 1.00 51.03 95 ASN A CA 1
ATOM 704 C C . ASN A 1 95 ? 19.943 -8.380 3.269 1.00 51.03 95 ASN A C 1
ATOM 706 O O . ASN A 1 95 ? 20.685 -7.607 3.883 1.00 51.03 95 ASN A O 1
ATOM 710 N N . ARG A 1 96 ? 18.783 -7.973 2.741 1.00 52.53 96 ARG A N 1
ATOM 711 C CA . ARG A 1 96 ? 18.206 -6.628 2.920 1.00 52.53 96 ARG A CA 1
ATOM 712 C C . ARG A 1 96 ? 17.075 -6.631 3.93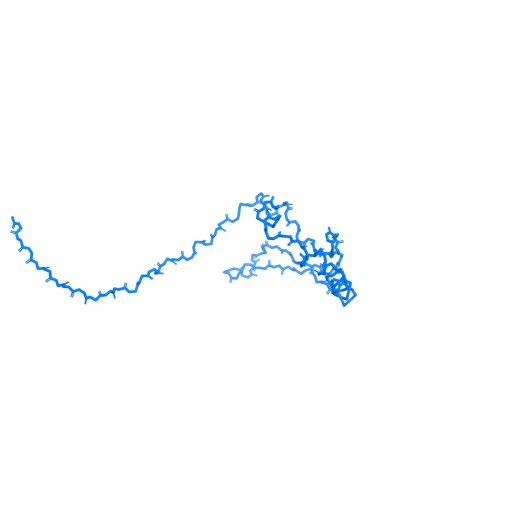6 1.00 52.53 96 ARG A C 1
ATOM 714 O O . ARG A 1 96 ? 17.011 -5.641 4.696 1.00 52.53 96 ARG A O 1
#

Sequence (96 aa):
RLVQRLPGRLAPAGSDAPEQVQRLDPVDLALRRPAEQVGGEPCGGIPRASFDPADRTRRIGEVVDADDNVLEEALSRAAAGAPRWDATPAADLENR

Radius of gyration: 24.11 Å; chains: 1; bounding box: 38×68×50 Å

Foldseek 3Di:
DDDDDDDDDDDDDDDPPPPPPPPDDPVVVVVDDQQPDAPRDRDAAQKDWDADPVDRVHTPHIHGDDDPVSVVSNVVSCVVCVVVVVVDDPVNVVPD

pLDDT: mean 70.46, std 21.27, range [32.69, 95.56]